Protein AF-Q9RUC3-F1 (afdb_monomer_lite)

Structure (mmCIF, N/CA/C/O backbone):
data_AF-Q9RUC3-F1
#
_entry.id   AF-Q9RUC3-F1
#
loop_
_atom_site.group_PDB
_atom_site.id
_atom_site.type_symbol
_atom_site.label_atom_id
_atom_site.label_alt_id
_atom_site.label_comp_id
_atom_site.label_asym_id
_atom_site.label_entity_id
_atom_site.label_seq_id
_atom_site.pdbx_PDB_ins_code
_atom_site.Cartn_x
_atom_site.Cartn_y
_atom_site.Cartn_z
_atom_site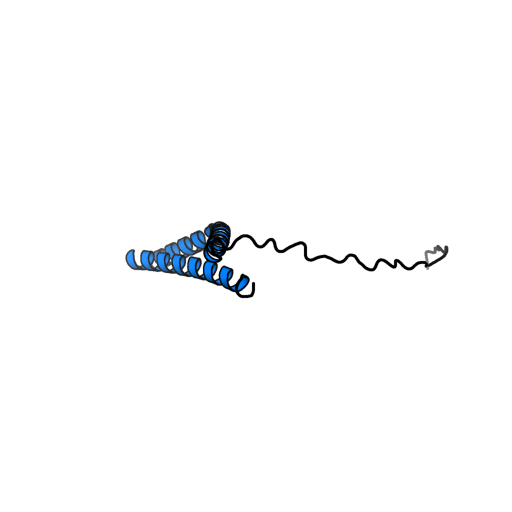.occupancy
_atom_site.B_iso_or_equiv
_atom_site.auth_seq_id
_atom_site.auth_comp_id
_atom_site.auth_asym_id
_atom_site.auth_atom_id
_atom_site.pdbx_PDB_model_num
ATOM 1 N N . MET A 1 1 ? 10.342 74.947 -16.645 1.00 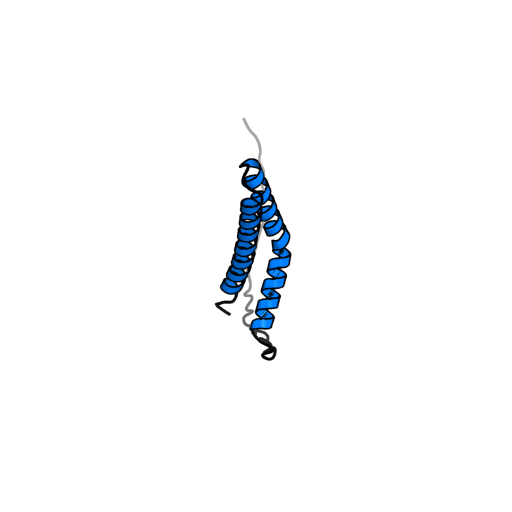39.03 1 MET A N 1
ATOM 2 C CA . MET A 1 1 ? 10.641 74.332 -15.333 1.00 39.03 1 MET A CA 1
ATOM 3 C C . MET A 1 1 ? 11.254 72.966 -15.610 1.00 39.03 1 MET A C 1
ATOM 5 O O . MET A 1 1 ? 10.564 72.148 -16.196 1.00 39.03 1 MET A O 1
ATOM 9 N N . GLY A 1 2 ? 12.569 72.823 -15.383 1.00 43.31 2 GLY A N 1
ATOM 10 C CA . GLY A 1 2 ? 13.413 71.695 -15.842 1.00 43.31 2 GLY A CA 1
ATOM 11 C C . GLY A 1 2 ? 13.385 70.455 -14.934 1.00 43.31 2 GLY A C 1
ATOM 12 O O . GLY A 1 2 ? 12.369 70.273 -14.265 1.00 43.31 2 GLY A O 1
ATOM 13 N N . PRO A 1 3 ? 14.485 69.668 -14.805 1.00 52.19 3 PRO A N 1
ATOM 14 C CA . PRO A 1 3 ? 15.752 69.659 -15.575 1.00 52.19 3 PRO A CA 1
ATOM 15 C C . PRO A 1 3 ? 16.321 68.241 -15.934 1.00 52.19 3 PRO A C 1
ATOM 17 O O . PRO A 1 3 ? 15.828 67.231 -15.443 1.00 52.19 3 PRO A O 1
ATOM 20 N N . GLY A 1 4 ? 17.407 68.193 -16.734 1.00 51.19 4 GLY A N 1
ATOM 21 C CA . GLY A 1 4 ? 18.378 67.072 -16.882 1.00 51.19 4 GLY A CA 1
ATOM 22 C C . GLY A 1 4 ? 18.217 66.212 -18.152 1.00 51.19 4 GLY A C 1
ATOM 23 O O . GLY A 1 4 ? 17.370 65.331 -18.177 1.00 51.19 4 GLY A O 1
ATOM 24 N N . GLU A 1 5 ? 18.885 66.429 -19.298 1.00 48.22 5 GLU A N 1
ATOM 25 C CA . GLU A 1 5 ? 20.341 66.333 -19.592 1.00 48.22 5 GLU A CA 1
ATOM 26 C C . GLU A 1 5 ? 21.000 65.111 -18.922 1.00 48.22 5 GLU A C 1
ATOM 28 O O . GLU A 1 5 ? 21.109 65.066 -17.706 1.00 48.22 5 GLU A O 1
ATOM 33 N N . THR A 1 6 ? 21.438 64.047 -19.609 1.00 53.28 6 THR A N 1
ATOM 34 C CA . THR A 1 6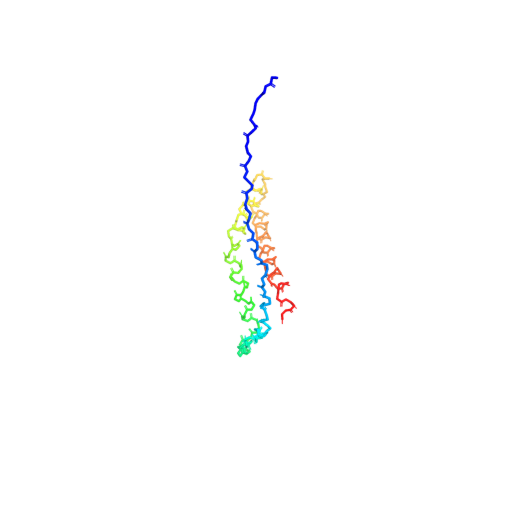 ? 22.682 63.949 -20.413 1.00 53.28 6 THR A CA 1
ATOM 35 C C . THR A 1 6 ? 22.750 62.528 -21.034 1.00 53.28 6 THR A C 1
ATOM 37 O O . THR A 1 6 ? 22.398 61.559 -20.375 1.00 53.28 6 THR A O 1
ATOM 40 N N . VAL A 1 7 ? 22.941 62.345 -22.350 1.00 52.09 7 VAL A N 1
ATOM 41 C CA . VAL A 1 7 ? 24.217 62.184 -23.100 1.00 52.09 7 VAL A CA 1
ATOM 42 C C . VAL A 1 7 ? 25.021 60.915 -22.761 1.00 52.09 7 VAL A C 1
ATOM 44 O O . VAL A 1 7 ? 25.512 60.808 -21.653 1.00 52.09 7 VAL A O 1
ATOM 47 N N . PHE A 1 8 ? 25.195 60.024 -23.757 1.00 49.47 8 PHE A N 1
ATOM 48 C CA . PHE A 1 8 ? 26.368 59.173 -24.119 1.00 49.47 8 PHE A CA 1
ATOM 49 C C . PHE A 1 8 ? 25.825 58.082 -25.077 1.00 49.47 8 PHE A C 1
ATOM 51 O O . PHE A 1 8 ? 25.100 57.200 -24.644 1.00 49.47 8 PHE A O 1
ATOM 58 N N . ARG A 1 9 ? 25.941 58.067 -26.413 1.00 45.38 9 ARG A N 1
ATOM 59 C CA . ARG A 1 9 ? 26.991 58.392 -27.399 1.00 45.38 9 ARG A CA 1
ATOM 60 C C . ARG A 1 9 ? 28.331 57.711 -27.137 1.00 45.38 9 ARG A C 1
ATOM 62 O O . ARG A 1 9 ? 29.211 58.341 -26.572 1.00 45.38 9 ARG A O 1
ATOM 69 N N . SER A 1 10 ? 28.512 56.491 -27.652 1.00 45.88 10 SER A N 1
ATOM 70 C CA . SER A 1 10 ? 29.717 56.030 -28.385 1.00 45.88 10 SER A CA 1
ATOM 71 C C . SER A 1 10 ? 29.592 54.528 -28.720 1.00 45.88 10 SER A C 1
ATOM 73 O O . SER A 1 10 ? 29.298 53.738 -27.842 1.00 45.88 10 SER A O 1
ATOM 75 N N . LEU A 1 11 ? 29.550 54.164 -30.016 1.00 46.78 11 LEU A N 1
ATOM 76 C CA . LEU A 1 11 ? 30.658 53.540 -30.786 1.00 46.78 11 LEU A CA 1
ATOM 77 C C . LEU A 1 11 ? 30.867 52.046 -30.440 1.00 46.78 11 LEU A C 1
ATOM 79 O O . LEU A 1 11 ? 30.944 51.708 -29.277 1.00 46.78 11 LEU A O 1
ATOM 83 N N . ARG A 1 12 ? 31.095 51.080 -31.334 1.00 42.72 12 ARG A N 1
ATOM 84 C CA . ARG A 1 12 ? 31.055 50.900 -32.795 1.00 42.72 12 ARG A CA 1
ATOM 85 C C . ARG A 1 12 ? 31.522 49.434 -33.000 1.00 42.72 12 ARG A C 1
ATOM 87 O O . ARG A 1 12 ? 32.507 49.066 -32.372 1.00 42.72 12 ARG A O 1
ATOM 94 N N . LEU A 1 13 ? 30.921 48.711 -33.960 1.00 55.22 13 LEU A N 1
ATOM 95 C CA . LEU A 1 13 ? 31.503 47.580 -34.736 1.00 55.22 13 LEU A CA 1
ATOM 96 C C . LEU A 1 13 ? 31.729 46.222 -34.016 1.00 55.22 13 LEU A C 1
ATOM 98 O O . LEU A 1 13 ? 31.802 46.176 -32.796 1.00 55.22 13 LEU A O 1
ATOM 102 N N . PRO A 1 14 ? 32.009 45.123 -34.751 1.00 47.72 14 PRO A N 1
ATOM 103 C CA . PRO A 1 14 ? 31.293 44.537 -35.891 1.00 47.72 14 PRO A CA 1
ATOM 104 C C . PRO A 1 14 ? 30.969 43.038 -35.638 1.00 47.72 14 PRO A C 1
ATOM 106 O O . PRO A 1 14 ? 31.610 42.378 -34.824 1.00 47.72 14 PRO A O 1
ATOM 109 N N . ALA A 1 15 ? 30.017 42.454 -36.373 1.00 59.56 15 ALA A N 1
ATOM 110 C CA . ALA A 1 15 ? 29.945 40.992 -36.501 1.00 59.56 15 ALA A CA 1
ATOM 111 C C . ALA A 1 15 ? 31.194 40.504 -37.245 1.00 59.56 15 ALA A C 1
ATOM 113 O O . ALA A 1 15 ? 31.575 41.146 -38.230 1.00 59.56 15 ALA A O 1
ATOM 114 N N . PRO A 1 16 ? 31.830 39.400 -36.811 1.00 52.84 16 PRO A N 1
ATOM 115 C CA . PRO A 1 16 ? 31.965 38.310 -37.776 1.00 52.84 16 PRO A CA 1
ATOM 116 C C . PRO A 1 16 ? 32.106 36.880 -37.190 1.00 52.84 16 PRO A C 1
ATOM 118 O O . PRO A 1 16 ? 32.466 36.662 -36.038 1.00 52.84 16 PRO A O 1
ATOM 121 N N . HIS A 1 17 ? 31.901 35.915 -38.093 1.00 48.69 17 HIS A N 1
ATOM 122 C CA . HIS A 1 17 ? 32.382 34.523 -38.084 1.00 48.69 17 HIS A CA 1
ATOM 123 C C . HIS A 1 17 ? 31.518 33.436 -37.416 1.00 48.69 17 HIS A C 1
ATOM 125 O O . HIS A 1 17 ? 31.659 33.083 -36.250 1.00 48.69 17 HIS A O 1
ATOM 131 N N . LEU A 1 18 ? 30.694 32.800 -38.262 1.00 52.84 18 LEU A N 1
ATOM 132 C CA . LEU A 1 18 ? 30.841 31.380 -38.625 1.00 52.84 18 LEU A CA 1
ATOM 133 C C . LEU A 1 18 ? 31.658 30.534 -37.632 1.00 52.84 18 LEU A C 1
ATOM 135 O O . LEU A 1 18 ? 32.867 30.370 -37.795 1.00 52.84 18 LEU A O 1
ATOM 139 N N . ARG A 1 19 ? 30.978 29.877 -36.688 1.00 46.81 19 ARG A N 1
ATOM 140 C CA . ARG A 1 19 ? 31.498 28.650 -36.076 1.00 46.81 19 ARG A CA 1
ATOM 141 C C . ARG A 1 19 ? 30.806 27.449 -36.707 1.00 46.81 19 ARG A C 1
ATOM 143 O O . ARG A 1 19 ? 29.885 26.855 -36.159 1.00 46.81 19 ARG A O 1
ATOM 150 N N . SER A 1 20 ? 31.285 27.136 -37.908 1.00 51.53 20 SER A N 1
ATOM 151 C CA . SER A 1 20 ? 31.307 25.779 -38.446 1.00 51.53 20 SER A CA 1
ATOM 152 C C . SER A 1 20 ? 31.933 24.856 -37.397 1.00 51.53 20 SER A C 1
ATOM 154 O O . SER A 1 20 ? 33.116 24.972 -37.083 1.00 51.53 20 SER A O 1
ATOM 156 N N . GLY A 1 21 ? 31.118 23.962 -36.850 1.00 47.53 21 GLY A N 1
ATOM 157 C CA . GLY A 1 21 ? 31.510 22.919 -35.907 1.00 47.53 21 GLY A CA 1
ATOM 158 C C . GLY A 1 21 ? 30.484 21.793 -35.927 1.00 47.53 21 GLY A C 1
ATOM 159 O O . GLY A 1 21 ? 29.953 21.404 -34.893 1.00 47.53 21 GLY A O 1
ATOM 160 N N . PHE A 1 22 ? 30.147 21.347 -37.136 1.00 49.19 22 PHE A N 1
ATOM 161 C CA . PHE A 1 22 ? 29.478 20.079 -37.389 1.00 49.19 22 PHE A CA 1
ATOM 162 C C . PHE A 1 22 ? 30.352 18.927 -36.859 1.00 49.19 22 PHE A C 1
ATOM 164 O O . PHE A 1 22 ? 31.577 19.034 -36.846 1.00 49.19 22 PHE A O 1
ATOM 171 N N . MET A 1 23 ? 29.706 17.822 -36.478 1.00 50.62 23 MET A N 1
ATOM 172 C CA . MET A 1 23 ? 30.312 16.532 -36.113 1.00 50.62 23 MET A CA 1
ATOM 173 C C . MET A 1 23 ? 30.996 16.427 -34.743 1.00 50.62 23 MET A C 1
ATOM 175 O O . MET A 1 23 ? 32.109 15.936 -34.598 1.00 50.62 23 MET A O 1
ATOM 179 N N . GLY A 1 24 ? 30.229 16.700 -33.691 1.00 42.81 24 GLY A N 1
ATOM 180 C CA . GLY A 1 24 ? 30.192 15.746 -32.588 1.00 42.81 24 GLY A CA 1
ATOM 181 C C . GLY A 1 24 ? 29.170 14.674 -32.939 1.00 42.81 24 GLY A C 1
ATOM 182 O O . GLY A 1 24 ? 28.003 14.811 -32.582 1.00 42.81 24 GLY A O 1
ATOM 183 N N . THR A 1 25 ? 29.566 13.631 -33.675 1.00 51.81 25 THR A N 1
ATOM 184 C CA . THR A 1 25 ? 28.819 12.374 -33.621 1.00 51.81 25 THR A CA 1
ATOM 185 C C . THR A 1 25 ? 28.793 11.991 -32.150 1.00 51.81 25 THR A C 1
ATOM 187 O O . THR A 1 25 ? 29.794 11.511 -31.614 1.00 51.81 25 THR A O 1
ATOM 190 N N . VAL A 1 26 ? 27.669 12.230 -31.475 1.00 48.34 26 VAL A N 1
ATOM 191 C CA . VAL A 1 26 ? 27.331 11.442 -30.301 1.00 48.34 26 VAL A CA 1
ATOM 192 C C . VAL A 1 26 ? 27.159 10.039 -30.861 1.00 48.34 26 VAL A C 1
ATOM 194 O O . VAL A 1 26 ? 26.070 9.635 -31.253 1.00 48.34 26 VAL A O 1
ATOM 197 N N . SER A 1 27 ? 28.282 9.329 -31.001 1.00 43.69 27 SER A N 1
ATOM 198 C CA . SER A 1 27 ? 28.285 7.882 -30.987 1.00 43.69 27 SER A CA 1
ATOM 199 C C . SER A 1 27 ? 27.397 7.525 -29.807 1.00 43.69 27 SER A C 1
ATOM 201 O O . SER A 1 27 ? 27.714 7.961 -28.695 1.00 43.69 27 SER A O 1
ATOM 203 N N . PRO A 1 28 ? 26.281 6.805 -29.999 1.00 56.81 28 PRO A N 1
ATOM 204 C CA . PRO A 1 28 ? 25.654 6.131 -28.885 1.00 56.81 28 PRO A CA 1
ATOM 205 C C . PRO A 1 28 ? 26.719 5.167 -28.373 1.00 56.81 28 PRO A C 1
ATOM 207 O O . PRO A 1 28 ? 26.956 4.102 -28.942 1.00 56.81 28 PRO A O 1
ATOM 210 N N . SER A 1 29 ? 27.475 5.628 -27.380 1.00 47.62 29 SER A N 1
ATOM 211 C CA . SER A 1 29 ? 28.505 4.879 -26.696 1.00 47.62 29 SER A CA 1
ATOM 212 C C . SER A 1 29 ? 27.829 3.631 -26.177 1.00 47.62 29 SER A C 1
ATOM 214 O O . SER A 1 29 ? 27.088 3.701 -25.205 1.00 47.62 29 SER A O 1
ATOM 216 N N . ARG A 1 30 ? 28.030 2.543 -26.928 1.00 50.75 30 ARG A N 1
ATOM 217 C CA . ARG A 1 30 ? 27.816 1.142 -26.585 1.00 50.75 30 ARG A CA 1
ATOM 218 C C . ARG A 1 30 ? 26.821 0.973 -25.444 1.00 50.75 30 ARG A C 1
ATOM 220 O O . ARG A 1 30 ? 27.194 1.024 -24.274 1.00 50.75 30 ARG A O 1
ATOM 227 N N . VAL A 1 31 ? 25.581 0.654 -25.805 1.00 52.38 31 VAL A N 1
ATOM 228 C CA . VAL A 1 31 ? 24.781 -0.257 -24.988 1.00 52.38 31 VAL A CA 1
ATOM 229 C C . VAL A 1 31 ? 25.669 -1.482 -24.785 1.00 52.38 31 VAL A C 1
ATOM 231 O O . VAL A 1 31 ? 25.791 -2.315 -25.680 1.00 52.38 31 VAL A O 1
ATOM 234 N N . SER A 1 32 ? 26.403 -1.529 -23.671 1.00 43.84 32 SER A N 1
ATOM 235 C CA . SER A 1 32 ? 27.084 -2.743 -23.249 1.00 43.84 32 SER A CA 1
ATOM 236 C C . SER A 1 32 ? 25.987 -3.794 -23.173 1.00 43.84 32 SER A C 1
ATOM 238 O O . SER A 1 32 ? 25.050 -3.606 -22.390 1.00 43.84 32 SER A O 1
ATOM 240 N N . PRO A 1 33 ? 26.044 -4.866 -23.979 1.00 46.69 33 PRO A N 1
ATOM 241 C CA . PRO A 1 33 ? 25.136 -5.973 -23.803 1.00 46.69 33 PRO A CA 1
ATOM 242 C C . PRO A 1 33 ? 25.599 -6.638 -22.514 1.00 46.69 33 PRO A C 1
ATOM 244 O O . PRO A 1 33 ? 26.471 -7.505 -22.520 1.00 46.69 33 PRO A O 1
ATOM 247 N N . HIS A 1 34 ? 25.092 -6.164 -21.373 1.00 47.88 34 HIS A N 1
ATOM 248 C CA . HIS A 1 34 ? 25.237 -6.937 -20.161 1.00 47.88 34 HIS A CA 1
ATOM 249 C C . HIS A 1 34 ? 24.593 -8.291 -20.459 1.00 47.88 34 HIS A C 1
ATOM 251 O O . HIS A 1 34 ? 23.470 -8.333 -20.976 1.00 47.88 34 HIS A O 1
ATOM 257 N N . PRO A 1 35 ? 25.330 -9.387 -20.217 1.00 49.34 35 PRO A N 1
ATOM 258 C CA . PRO A 1 35 ? 24.865 -10.719 -20.535 1.00 49.34 35 PRO A CA 1
ATOM 259 C C . PRO A 1 35 ? 23.521 -10.915 -19.844 1.00 49.34 35 PRO A C 1
ATOM 261 O O . PRO A 1 35 ? 23.288 -10.384 -18.760 1.00 49.34 35 PRO A O 1
ATOM 264 N N . THR A 1 36 ? 22.642 -11.646 -20.509 1.00 55.56 36 THR A N 1
ATOM 265 C CA . THR A 1 36 ? 21.262 -12.012 -20.178 1.00 55.56 36 THR A CA 1
ATOM 266 C C . THR A 1 36 ? 21.094 -12.749 -18.833 1.00 55.56 36 THR A C 1
ATOM 268 O O . THR A 1 36 ? 20.348 -13.719 -18.734 1.00 55.56 36 THR A O 1
ATOM 271 N N . LEU A 1 37 ? 21.713 -12.273 -17.749 1.00 52.19 37 LEU A N 1
ATOM 272 C CA . LEU A 1 37 ? 21.437 -12.615 -16.353 1.00 52.19 37 LEU A CA 1
ATOM 273 C C . LEU A 1 37 ? 20.093 -11.984 -15.952 1.00 52.19 37 LEU A C 1
ATOM 275 O O . LEU A 1 37 ? 19.992 -11.049 -15.170 1.00 52.19 37 LEU A O 1
ATOM 279 N N . SER A 1 38 ? 19.060 -12.535 -16.589 1.00 67.38 38 SER A N 1
ATOM 280 C CA . SER A 1 38 ? 17.622 -12.305 -16.521 1.00 67.38 38 SER A CA 1
ATOM 281 C C . SER A 1 38 ? 17.180 -10.837 -16.436 1.00 67.38 38 SER A C 1
ATOM 283 O O . SER A 1 38 ? 17.316 -10.169 -15.415 1.00 67.38 38 SER A O 1
ATOM 285 N N . ARG A 1 39 ? 16.486 -10.353 -17.474 1.00 66.81 39 ARG A N 1
ATOM 286 C CA . ARG A 1 39 ? 15.695 -9.102 -17.444 1.00 66.81 39 ARG A CA 1
ATOM 287 C C . ARG A 1 39 ? 14.859 -8.973 -16.153 1.00 66.81 39 ARG A C 1
ATOM 289 O O . ARG A 1 39 ? 14.688 -7.883 -15.617 1.00 66.81 39 ARG A O 1
ATOM 296 N N . ALA A 1 40 ? 14.412 -10.106 -15.605 1.00 70.31 40 ALA A N 1
ATOM 297 C CA . ALA A 1 40 ? 13.742 -10.211 -14.312 1.00 70.31 40 ALA A CA 1
ATOM 298 C C . ALA A 1 40 ? 14.593 -9.751 -13.109 1.00 70.31 40 ALA A C 1
ATOM 300 O O . ALA A 1 40 ? 14.064 -9.075 -12.230 1.00 70.31 40 ALA A O 1
ATOM 301 N N . ALA A 1 41 ? 15.886 -10.084 -13.039 1.00 74.94 41 ALA A N 1
ATOM 302 C CA . ALA A 1 41 ? 16.776 -9.644 -11.962 1.00 74.94 41 ALA A CA 1
ATOM 303 C C . ALA A 1 41 ? 17.005 -8.126 -11.995 1.00 74.94 41 ALA A C 1
ATOM 305 O O . ALA A 1 41 ? 16.941 -7.478 -10.949 1.00 74.94 41 ALA A O 1
ATOM 306 N N . TYR A 1 42 ? 17.176 -7.552 -13.190 1.00 78.38 42 TYR A N 1
ATOM 307 C CA . TYR A 1 42 ? 17.258 -6.101 -13.374 1.00 78.38 42 TYR A CA 1
ATOM 308 C C . TYR A 1 42 ? 15.973 -5.397 -12.914 1.00 78.38 42 TYR A C 1
ATOM 310 O O . TYR A 1 42 ? 16.018 -4.497 -12.074 1.00 78.38 42 TYR A O 1
ATOM 318 N N . LEU A 1 43 ? 14.807 -5.870 -13.369 1.00 75.12 43 LEU A N 1
ATOM 319 C CA . LEU A 1 43 ? 13.515 -5.315 -12.956 1.00 75.12 43 LEU A CA 1
ATOM 320 C C . LEU A 1 43 ? 13.288 -5.434 -11.442 1.00 75.12 43 LEU A C 1
ATOM 322 O O . LEU A 1 43 ? 12.842 -4.475 -10.813 1.00 75.12 43 LEU A O 1
ATOM 326 N N . ARG A 1 44 ? 13.647 -6.570 -10.824 1.00 77.81 44 ARG A N 1
ATOM 327 C CA . ARG A 1 44 ? 13.586 -6.745 -9.361 1.00 77.81 44 ARG A CA 1
ATOM 328 C C . ARG A 1 44 ? 14.476 -5.742 -8.631 1.00 77.81 44 ARG A C 1
ATOM 330 O O . ARG A 1 44 ? 14.050 -5.197 -7.614 1.00 77.81 44 ARG A O 1
ATOM 337 N N . HIS A 1 45 ? 15.679 -5.475 -9.139 1.00 80.81 45 HIS A N 1
ATOM 338 C CA . HIS A 1 45 ? 16.576 -4.475 -8.563 1.00 80.81 45 HIS A CA 1
ATOM 339 C C . HIS A 1 45 ? 15.975 -3.061 -8.646 1.00 80.81 45 HIS A C 1
ATOM 341 O O . HIS A 1 45 ? 15.878 -2.382 -7.622 1.00 80.81 45 HIS A O 1
ATOM 347 N N . CYS A 1 46 ? 15.470 -2.649 -9.814 1.00 79.25 46 CYS A N 1
ATOM 348 C CA . CYS A 1 46 ? 14.825 -1.344 -10.006 1.00 79.25 46 CYS A CA 1
ATOM 349 C C . CYS A 1 46 ? 13.580 -1.158 -9.123 1.00 79.25 46 CYS A C 1
ATOM 351 O O . CYS A 1 46 ? 13.404 -0.101 -8.506 1.00 79.25 46 CYS A O 1
ATOM 353 N N . ILE A 1 47 ? 12.741 -2.195 -9.007 1.00 78.88 47 ILE A N 1
ATOM 354 C CA . ILE A 1 47 ? 11.569 -2.195 -8.124 1.00 78.88 47 ILE A CA 1
ATOM 355 C C . ILE A 1 47 ? 12.007 -2.071 -6.662 1.00 78.88 47 ILE A C 1
ATOM 357 O O . ILE A 1 47 ? 11.438 -1.263 -5.933 1.00 78.88 47 ILE A O 1
ATOM 361 N N . ARG A 1 48 ? 13.045 -2.801 -6.231 1.00 80.94 48 ARG A N 1
ATOM 362 C CA . ARG A 1 48 ? 13.558 -2.744 -4.852 1.00 80.94 48 ARG A CA 1
ATOM 363 C C . ARG A 1 48 ? 14.086 -1.355 -4.492 1.00 80.94 48 ARG A C 1
ATOM 365 O O . ARG A 1 48 ? 13.743 -0.839 -3.432 1.00 80.94 48 ARG A O 1
ATOM 372 N N . VAL A 1 49 ? 14.867 -0.732 -5.374 1.00 80.56 49 VAL A N 1
ATOM 373 C CA . VAL A 1 49 ? 15.376 0.637 -5.172 1.00 80.56 49 VAL A CA 1
ATOM 374 C C . VAL A 1 49 ? 14.224 1.649 -5.145 1.00 80.56 49 VAL A C 1
ATOM 376 O O . VAL A 1 49 ? 14.173 2.517 -4.272 1.00 80.56 49 VAL A O 1
ATOM 379 N N . SER A 1 50 ? 13.248 1.506 -6.046 1.00 75.88 50 SER A N 1
ATOM 380 C CA . SER A 1 50 ? 12.058 2.366 -6.083 1.00 75.88 50 SER A CA 1
ATOM 381 C C . SER A 1 50 ? 11.180 2.214 -4.841 1.00 75.88 50 SER A C 1
ATOM 383 O O . SER A 1 50 ? 10.668 3.211 -4.330 1.00 75.88 50 SER A O 1
ATOM 385 N N . LEU A 1 51 ? 11.036 0.987 -4.334 1.00 77.12 51 LEU A N 1
ATOM 386 C CA . LEU A 1 51 ? 10.348 0.688 -3.082 1.00 77.12 51 LEU A CA 1
ATOM 387 C C . LEU A 1 51 ? 11.068 1.342 -1.911 1.00 77.12 51 LEU A C 1
ATOM 389 O O . LEU A 1 51 ? 10.425 2.069 -1.169 1.00 77.12 51 LEU A O 1
ATOM 393 N N . LEU A 1 52 ? 12.381 1.153 -1.755 1.00 80.44 52 LEU A N 1
ATOM 394 C CA . LEU A 1 52 ? 13.147 1.750 -0.650 1.00 80.44 52 LEU A CA 1
ATOM 395 C C . LEU A 1 52 ? 13.005 3.277 -0.603 1.00 80.44 52 LEU A C 1
ATOM 397 O O . LEU A 1 52 ? 12.833 3.847 0.469 1.00 80.44 52 LEU A O 1
ATOM 401 N N . LYS A 1 53 ? 12.978 3.939 -1.765 1.00 80.75 53 LYS A N 1
ATOM 402 C CA . LYS A 1 53 ? 12.771 5.393 -1.847 1.00 80.75 53 LYS A CA 1
ATOM 403 C C . LYS A 1 53 ? 11.352 5.833 -1.451 1.00 80.75 53 LYS A C 1
ATOM 405 O O . LYS A 1 53 ? 11.165 6.961 -1.005 1.00 80.75 53 LYS A O 1
ATOM 410 N N . ARG A 1 54 ? 10.344 4.976 -1.646 1.00 84.69 54 ARG A N 1
ATOM 411 C CA . ARG A 1 54 ? 8.915 5.279 -1.413 1.00 84.69 54 ARG A CA 1
ATOM 412 C C . ARG A 1 54 ? 8.343 4.615 -0.155 1.00 84.69 54 ARG A C 1
ATOM 414 O O . ARG A 1 54 ? 7.201 4.886 0.199 1.00 84.69 54 ARG A O 1
ATOM 421 N N . TRP A 1 55 ? 9.134 3.799 0.538 1.00 82.50 55 TRP A N 1
ATOM 422 C CA . TRP A 1 55 ? 8.779 3.109 1.780 1.00 82.50 55 TRP A CA 1
ATOM 423 C C . TRP A 1 55 ? 8.239 4.042 2.876 1.00 82.50 55 TRP A C 1
ATOM 425 O O . TRP A 1 55 ? 7.229 3.686 3.481 1.00 82.50 55 TRP A O 1
ATOM 435 N N . PRO A 1 56 ? 8.802 5.250 3.097 1.00 87.19 56 PRO A N 1
ATOM 436 C CA . PRO A 1 56 ? 8.256 6.180 4.087 1.00 87.19 56 PRO A CA 1
ATOM 437 C C . PRO A 1 56 ? 6.812 6.589 3.775 1.00 87.19 56 PRO A C 1
ATOM 439 O O . PRO A 1 56 ? 5.981 6.659 4.673 1.00 87.19 56 PRO A O 1
ATOM 442 N N . TRP A 1 57 ? 6.486 6.791 2.494 1.00 86.31 57 TRP A N 1
ATOM 443 C CA . TRP A 1 57 ? 5.130 7.133 2.060 1.00 86.31 57 TRP A CA 1
ATOM 444 C C . TRP A 1 57 ? 4.151 5.974 2.247 1.00 86.31 57 TRP A C 1
ATOM 446 O O . TRP A 1 57 ? 3.019 6.201 2.663 1.00 86.31 57 TRP A O 1
ATOM 456 N N . LEU A 1 58 ? 4.583 4.736 1.984 1.00 88.25 58 LEU A N 1
ATOM 457 C CA . LEU A 1 58 ? 3.765 3.543 2.225 1.00 88.25 58 LEU A CA 1
ATOM 458 C C . LEU A 1 58 ? 3.482 3.340 3.717 1.00 88.25 58 LEU A C 1
ATOM 460 O O . LEU A 1 58 ? 2.349 3.044 4.094 1.00 88.25 58 LEU A O 1
ATOM 464 N N . LEU A 1 59 ? 4.488 3.553 4.568 1.00 88.75 59 LEU A N 1
ATOM 465 C CA . LEU A 1 59 ? 4.325 3.503 6.019 1.00 88.75 59 LEU A CA 1
ATOM 466 C C . LEU A 1 59 ? 3.374 4.586 6.519 1.00 88.75 59 LEU A C 1
ATOM 468 O O . LEU A 1 59 ? 2.470 4.279 7.288 1.00 88.75 59 LEU A O 1
ATOM 472 N N . LEU A 1 60 ? 3.530 5.826 6.048 1.00 90.94 60 LEU A N 1
ATOM 473 C CA . LEU A 1 60 ? 2.629 6.923 6.401 1.00 90.94 60 LEU A CA 1
ATOM 474 C C . LEU A 1 60 ? 1.188 6.639 5.967 1.00 90.94 60 LEU A C 1
ATOM 476 O O . LEU A 1 60 ? 0.273 6.831 6.761 1.00 90.94 60 LEU A O 1
ATOM 480 N N . ALA A 1 61 ? 0.979 6.132 4.750 1.00 90.38 61 ALA A N 1
ATOM 481 C CA . ALA A 1 61 ? -0.348 5.755 4.269 1.00 90.38 61 ALA A CA 1
ATOM 482 C C . ALA A 1 61 ? -0.971 4.637 5.120 1.00 90.38 61 ALA A C 1
ATOM 484 O O . ALA A 1 61 ? -2.146 4.708 5.473 1.00 90.38 61 ALA A O 1
ATOM 485 N N . THR A 1 62 ? -0.173 3.633 5.494 1.00 91.19 62 THR A N 1
ATOM 486 C CA . THR A 1 62 ? -0.624 2.526 6.350 1.00 91.19 62 THR A CA 1
ATOM 487 C C . THR A 1 62 ? -0.972 3.025 7.753 1.00 91.19 62 THR A C 1
ATOM 489 O O . THR A 1 62 ? -2.034 2.699 8.272 1.00 91.19 62 THR A O 1
ATOM 492 N N . LEU A 1 63 ? -0.127 3.871 8.351 1.00 93.38 63 LEU A N 1
ATOM 493 C CA . LEU A 1 63 ? -0.393 4.496 9.650 1.00 93.38 63 LEU A CA 1
ATOM 494 C C . LEU A 1 63 ? -1.669 5.338 9.619 1.00 93.38 63 LEU A C 1
ATOM 496 O O . LEU A 1 63 ? -2.477 5.250 10.540 1.00 93.38 63 LEU A O 1
ATOM 500 N N . PHE A 1 64 ? -1.874 6.115 8.555 1.00 94.44 64 PHE A N 1
ATOM 501 C CA . PHE A 1 64 ? -3.073 6.927 8.389 1.00 94.44 64 PHE A CA 1
ATOM 502 C C . PHE A 1 64 ? -4.334 6.062 8.264 1.00 94.44 64 PHE A C 1
ATOM 504 O O . PHE A 1 64 ? -5.335 6.351 8.912 1.00 94.44 64 PHE A O 1
ATOM 511 N N . ALA A 1 65 ? -4.276 4.968 7.498 1.00 91.00 65 ALA A N 1
ATOM 512 C CA . ALA A 1 65 ? -5.381 4.020 7.377 1.00 91.00 65 ALA A CA 1
ATOM 513 C C . ALA A 1 65 ? -5.729 3.365 8.724 1.00 91.00 65 ALA A C 1
ATOM 515 O O . ALA A 1 65 ? -6.901 3.298 9.095 1.00 91.00 65 ALA A O 1
ATOM 516 N N . THR A 1 66 ? -4.718 2.955 9.493 1.00 91.25 66 THR A N 1
ATOM 517 C CA . THR A 1 66 ? -4.908 2.408 10.842 1.00 91.25 66 THR A CA 1
ATOM 518 C C . THR A 1 66 ? -5.517 3.442 11.790 1.00 91.25 66 THR A C 1
ATOM 520 O O . THR A 1 66 ? -6.461 3.132 12.514 1.00 91.25 66 THR A O 1
ATOM 523 N N . ALA A 1 67 ? -5.021 4.684 11.769 1.00 93.12 67 ALA A N 1
ATOM 524 C CA . ALA A 1 67 ? -5.534 5.768 12.605 1.00 93.12 67 ALA A CA 1
ATOM 525 C C . ALA A 1 67 ? -6.989 6.130 12.256 1.00 93.12 67 ALA A C 1
ATOM 527 O O . ALA A 1 67 ? -7.805 6.348 13.152 1.00 93.12 67 ALA A O 1
ATOM 528 N N . ALA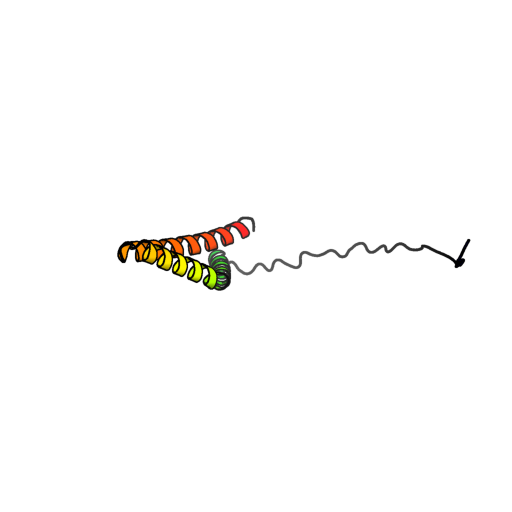 A 1 68 ? -7.331 6.139 10.964 1.00 93.00 68 ALA A N 1
ATOM 529 C CA . ALA A 1 68 ? -8.693 6.360 10.489 1.00 93.00 68 ALA A CA 1
ATOM 530 C C . ALA A 1 68 ? -9.636 5.230 10.928 1.00 93.00 68 ALA A C 1
ATOM 532 O O . ALA A 1 68 ? -10.704 5.503 11.471 1.00 93.00 68 ALA A O 1
ATOM 533 N N . GLY A 1 69 ? -9.223 3.967 10.771 1.00 90.38 69 GLY A N 1
ATOM 534 C CA . GLY A 1 69 ? -9.999 2.814 11.235 1.00 90.38 69 GLY A CA 1
ATOM 535 C C . GLY A 1 69 ? -10.219 2.824 12.752 1.00 90.38 69 GLY A C 1
ATOM 536 O O . GLY A 1 69 ? -11.314 2.521 13.225 1.00 90.38 69 GLY A O 1
ATOM 537 N N . TRP A 1 70 ? -9.215 3.269 13.516 1.00 91.12 70 TRP A N 1
ATOM 538 C CA . TRP A 1 70 ? -9.342 3.459 14.960 1.00 91.12 70 TRP A CA 1
ATOM 539 C C . TRP A 1 70 ? -10.367 4.543 15.319 1.00 91.12 70 TRP A C 1
ATOM 541 O O . TRP A 1 70 ? -11.216 4.323 16.184 1.00 91.12 70 TRP A O 1
ATOM 551 N N . GLN A 1 71 ? -10.337 5.698 14.641 1.00 95.88 71 GLN A N 1
ATOM 552 C CA . GLN A 1 71 ? -11.324 6.765 14.859 1.00 95.88 71 GLN A CA 1
ATOM 553 C C . GLN A 1 71 ? -12.749 6.338 14.494 1.00 95.88 71 GLN A C 1
ATOM 555 O O . GLN A 1 71 ? -13.691 6.688 15.201 1.00 95.88 71 GLN A O 1
ATOM 560 N N . LEU A 1 72 ? -12.906 5.542 13.436 1.00 94.19 72 LEU A N 1
ATOM 561 C CA . LEU A 1 72 ? -14.194 4.994 13.000 1.00 94.19 72 LEU A CA 1
A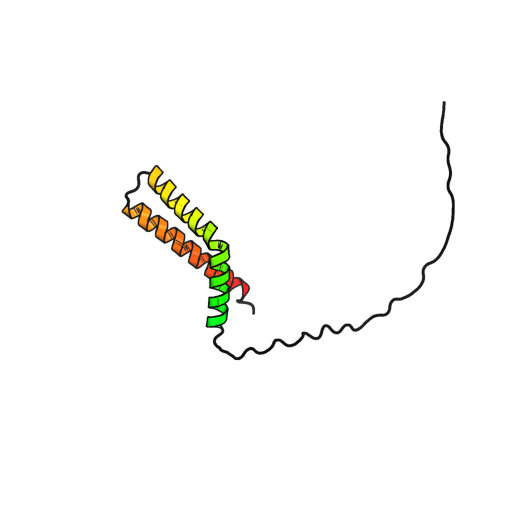TOM 562 C C . LEU A 1 72 ? -14.704 3.856 13.901 1.00 94.19 72 LEU A C 1
ATOM 564 O O . LEU A 1 72 ? -15.779 3.314 13.651 1.00 94.19 72 LEU A O 1
ATOM 568 N N . ARG A 1 73 ? -13.952 3.506 14.957 1.00 93.75 73 ARG A N 1
ATOM 569 C CA . ARG A 1 73 ? -14.231 2.412 15.901 1.00 93.75 73 ARG A CA 1
ATOM 570 C C . ARG A 1 73 ? -14.491 1.074 15.209 1.00 93.75 73 ARG A C 1
ATOM 572 O O . ARG A 1 73 ? -15.300 0.277 15.681 1.00 93.75 73 ARG A O 1
ATOM 579 N N . TRP A 1 74 ? -13.802 0.837 14.098 1.00 92.06 74 TRP A N 1
ATOM 580 C CA . TRP A 1 74 ? -13.827 -0.455 13.426 1.00 92.06 74 TRP A CA 1
ATOM 581 C C . TRP A 1 74 ? -13.264 -1.547 14.331 1.00 92.06 74 TRP A C 1
ATOM 583 O O . TRP A 1 74 ? -12.483 -1.293 15.254 1.00 92.06 74 TRP A O 1
ATOM 593 N N . SER A 1 75 ? -13.659 -2.785 14.055 1.00 94.50 75 SER A N 1
ATOM 594 C CA . SER A 1 75 ? -13.073 -3.935 14.729 1.00 94.50 75 SER A CA 1
ATOM 595 C C . SER A 1 75 ? -11.576 -4.043 14.405 1.00 94.50 75 SER A C 1
ATOM 597 O O . SER A 1 75 ? -11.121 -3.666 13.322 1.00 94.50 75 SER A O 1
ATOM 599 N N . LEU A 1 76 ? -10.785 -4.601 15.330 1.00 91.38 76 LEU A N 1
ATOM 600 C CA . LEU A 1 76 ? -9.337 -4.776 15.127 1.00 91.38 76 LEU A CA 1
ATOM 601 C C . LEU A 1 76 ? -9.017 -5.582 13.858 1.00 91.38 76 LEU A C 1
ATOM 603 O O . LEU A 1 76 ? -8.013 -5.323 13.197 1.00 91.38 76 LEU A O 1
ATOM 607 N N . TRP A 1 77 ? -9.885 -6.533 13.506 1.00 92.38 77 TRP A N 1
ATOM 608 C CA . TRP A 1 77 ? -9.771 -7.320 12.283 1.00 92.38 77 TRP A CA 1
ATOM 609 C C . TRP A 1 77 ? -9.914 -6.456 11.025 1.00 92.38 77 TRP A C 1
ATOM 611 O O . TRP A 1 77 ? -9.076 -6.537 10.132 1.00 92.38 77 TRP A O 1
ATOM 621 N N . GLU A 1 78 ? -10.922 -5.584 10.966 1.00 91.19 78 GLU A N 1
ATOM 622 C CA . GLU A 1 78 ? -11.135 -4.681 9.827 1.00 91.19 78 GLU A CA 1
ATOM 623 C C . GLU A 1 78 ? -9.977 -3.697 9.660 1.00 91.19 78 GLU A C 1
ATOM 625 O O . GLU A 1 78 ? -9.524 -3.459 8.541 1.00 91.19 78 GLU A O 1
ATOM 630 N N . ILE A 1 79 ? -9.446 -3.175 10.770 1.00 91.94 79 ILE A N 1
ATOM 631 C CA . ILE A 1 79 ? -8.270 -2.300 10.755 1.00 91.94 79 ILE A CA 1
ATOM 632 C C . ILE A 1 79 ? -7.055 -3.052 10.199 1.00 91.94 79 ILE A C 1
ATOM 634 O O . ILE A 1 79 ? -6.351 -2.526 9.336 1.00 91.94 79 ILE A O 1
ATOM 638 N N . ALA A 1 80 ? -6.820 -4.288 10.648 1.00 91.75 80 ALA A N 1
ATOM 639 C CA . ALA A 1 80 ? -5.706 -5.105 10.175 1.00 91.75 80 ALA A CA 1
ATOM 640 C C . ALA A 1 80 ? -5.825 -5.435 8.678 1.00 91.75 80 ALA A C 1
ATOM 642 O O . ALA A 1 80 ? -4.856 -5.276 7.932 1.00 91.75 80 ALA A O 1
ATOM 643 N N . VAL A 1 81 ? -7.015 -5.839 8.220 1.00 94.38 81 VAL A N 1
ATOM 644 C CA . VAL A 1 81 ? -7.286 -6.122 6.802 1.00 94.38 81 VAL A CA 1
ATOM 645 C C . VAL A 1 81 ? -7.137 -4.856 5.958 1.00 94.38 81 VAL A C 1
ATOM 647 O O . VAL A 1 81 ? -6.505 -4.899 4.903 1.00 94.38 81 VAL A O 1
ATOM 650 N N . GLY A 1 82 ? -7.648 -3.717 6.430 1.00 91.50 82 GLY A N 1
ATOM 651 C CA . GLY A 1 82 ? -7.519 -2.427 5.754 1.00 91.50 82 GLY A CA 1
ATOM 652 C C . GLY A 1 82 ? -6.065 -1.969 5.630 1.00 91.50 82 GLY A C 1
ATOM 653 O O . GLY A 1 82 ? -5.624 -1.602 4.541 1.00 91.50 82 GLY A O 1
ATOM 654 N N . ALA A 1 83 ? -5.290 -2.055 6.713 1.00 89.75 83 ALA A N 1
ATOM 655 C CA . ALA A 1 83 ? -3.866 -1.726 6.713 1.00 89.75 83 ALA A CA 1
ATOM 656 C C . ALA A 1 83 ? -3.074 -2.624 5.748 1.00 89.75 83 ALA A C 1
ATOM 658 O O . ALA A 1 83 ? -2.255 -2.132 4.967 1.00 89.75 83 ALA A O 1
ATOM 659 N N . LEU A 1 84 ? -3.357 -3.932 5.742 1.00 92.94 84 LEU A N 1
ATOM 660 C CA . LEU A 1 84 ? -2.741 -4.876 4.811 1.00 92.94 84 LEU A CA 1
ATOM 661 C C . LEU A 1 84 ? -3.114 -4.562 3.355 1.00 92.94 84 LEU A C 1
ATOM 663 O O . LEU A 1 84 ? -2.243 -4.570 2.486 1.00 92.94 84 LEU A O 1
ATOM 667 N N . ALA A 1 85 ? -4.381 -4.243 3.083 1.00 93.31 85 ALA A N 1
ATOM 668 C CA . ALA A 1 85 ? -4.842 -3.877 1.749 1.00 93.31 85 ALA A CA 1
ATOM 669 C C . ALA A 1 85 ? -4.134 -2.615 1.230 1.00 93.31 85 ALA A C 1
ATOM 671 O O . ALA A 1 85 ? -3.639 -2.613 0.103 1.00 93.31 85 ALA A O 1
ATOM 672 N N . VAL A 1 86 ? -4.010 -1.572 2.059 1.00 92.38 86 VAL A N 1
ATOM 673 C CA . VAL A 1 86 ? -3.284 -0.337 1.710 1.00 92.38 86 VAL A CA 1
ATOM 674 C C . VAL A 1 86 ? -1.819 -0.628 1.394 1.00 92.38 86 VAL A C 1
ATOM 676 O O . VAL A 1 86 ? -1.294 -0.136 0.391 1.00 92.38 86 VAL A O 1
ATOM 679 N N . LEU A 1 87 ? -1.167 -1.471 2.197 1.00 90.50 87 LEU A N 1
ATOM 680 C CA . LEU A 1 87 ? 0.225 -1.850 1.979 1.00 90.50 87 LEU A CA 1
ATOM 681 C C . LEU A 1 87 ? 0.409 -2.616 0.658 1.00 90.50 87 LEU A C 1
ATOM 683 O O . LEU A 1 87 ? 1.286 -2.275 -0.138 1.00 90.50 87 LEU A O 1
ATOM 687 N N . LEU A 1 88 ? -0.433 -3.621 0.395 1.00 92.00 88 LEU A N 1
ATOM 688 C CA . LEU A 1 88 ? -0.368 -4.437 -0.821 1.00 92.00 88 LEU A CA 1
ATOM 689 C C . LEU A 1 88 ? -0.651 -3.613 -2.081 1.00 92.00 88 LEU A C 1
ATOM 691 O O . LEU A 1 88 ? 0.097 -3.709 -3.057 1.00 92.00 88 LEU A O 1
ATOM 695 N N . LEU A 1 89 ? -1.683 -2.767 -2.050 1.00 91.75 89 LEU A N 1
ATOM 696 C CA . LEU A 1 89 ? -2.008 -1.862 -3.154 1.00 91.75 89 LEU A CA 1
ATOM 697 C C . LEU A 1 89 ? -0.872 -0.872 -3.411 1.00 91.75 89 LEU A C 1
ATOM 699 O O . LEU A 1 89 ? -0.510 -0.634 -4.562 1.00 91.75 89 LEU A O 1
ATOM 703 N N . GLY A 1 90 ? -0.259 -0.342 -2.353 1.00 88.31 90 GLY A N 1
ATOM 704 C CA . GLY A 1 90 ? 0.885 0.551 -2.464 1.00 88.31 90 GLY A CA 1
ATOM 705 C C . GLY A 1 90 ? 2.109 -0.115 -3.101 1.00 88.31 90 GLY A C 1
ATOM 706 O O . GLY A 1 90 ? 2.721 0.456 -4.006 1.00 88.31 90 GLY A O 1
ATOM 707 N N . ILE A 1 91 ? 2.441 -1.346 -2.698 1.00 87.06 91 ILE A N 1
ATOM 708 C CA . ILE A 1 91 ? 3.527 -2.130 -3.311 1.00 87.06 91 ILE A CA 1
ATOM 709 C C . ILE A 1 91 ? 3.212 -2.427 -4.784 1.00 87.06 91 ILE A C 1
ATOM 711 O O . ILE A 1 91 ? 4.067 -2.213 -5.649 1.00 87.06 91 ILE A O 1
ATOM 715 N N . GLY A 1 92 ? 1.987 -2.872 -5.079 1.00 87.50 92 GLY A N 1
ATOM 716 C CA . GLY A 1 92 ? 1.529 -3.160 -6.438 1.00 87.50 92 GLY A CA 1
ATOM 717 C C . GLY A 1 92 ? 1.587 -1.931 -7.345 1.00 87.50 92 GLY A C 1
ATOM 718 O O . GLY A 1 92 ? 2.094 -2.009 -8.463 1.00 87.50 92 GLY A O 1
ATOM 719 N N . TRP A 1 93 ? 1.167 -0.769 -6.842 1.00 88.25 93 TRP A N 1
ATOM 720 C CA . TRP A 1 93 ? 1.267 0.504 -7.554 1.00 88.25 93 TRP A CA 1
ATOM 721 C C . TRP A 1 93 ? 2.718 0.882 -7.862 1.00 88.25 93 TRP A C 1
ATOM 723 O O . TRP A 1 93 ? 3.030 1.283 -8.985 1.00 88.25 93 TRP A O 1
ATOM 733 N N . VAL A 1 94 ? 3.636 0.718 -6.902 1.00 86.12 94 VAL A N 1
ATOM 734 C CA . VAL A 1 94 ? 5.067 0.976 -7.131 1.00 86.12 94 VAL A CA 1
ATOM 735 C C . VAL A 1 94 ? 5.621 0.032 -8.198 1.00 86.12 94 VAL A C 1
ATOM 737 O O . VAL A 1 94 ? 6.264 0.506 -9.137 1.00 86.12 94 VAL A O 1
ATOM 740 N N . ALA A 1 95 ? 5.320 -1.266 -8.116 1.00 82.19 95 ALA A N 1
ATOM 741 C CA . ALA A 1 95 ? 5.737 -2.252 -9.111 1.00 82.19 95 ALA A CA 1
ATOM 742 C C . ALA A 1 95 ? 5.191 -1.925 -10.513 1.00 82.19 95 ALA A C 1
ATOM 744 O O . ALA A 1 95 ? 5.954 -1.904 -11.480 1.00 82.19 95 ALA A O 1
ATOM 745 N N . LEU A 1 96 ? 3.906 -1.572 -10.620 1.00 84.69 96 LEU A N 1
ATOM 746 C CA . LEU A 1 96 ? 3.264 -1.186 -11.877 1.00 84.69 96 LEU A CA 1
ATOM 747 C C . LEU A 1 96 ? 3.868 0.099 -12.453 1.00 84.69 96 LEU A C 1
ATOM 749 O O . LEU A 1 96 ? 4.150 0.174 -13.648 1.00 84.69 96 LEU A O 1
ATOM 753 N N . SER A 1 97 ? 4.102 1.106 -11.608 1.00 81.06 97 SER A N 1
ATOM 754 C CA . SER A 1 97 ? 4.724 2.369 -12.019 1.00 81.06 97 SER A CA 1
ATOM 755 C C . SER A 1 97 ? 6.162 2.175 -12.504 1.00 81.06 97 SER A C 1
ATOM 757 O O . SER A 1 97 ? 6.593 2.871 -13.422 1.00 81.06 97 SER A O 1
ATOM 759 N N . SER A 1 98 ? 6.887 1.213 -11.924 1.00 77.81 98 SER A N 1
ATOM 760 C CA . SER A 1 98 ? 8.223 0.824 -12.371 1.00 77.81 98 SER A CA 1
ATOM 761 C C . SER A 1 98 ? 8.162 0.088 -13.707 1.00 77.81 98 SER A C 1
ATOM 763 O O . SER A 1 98 ? 8.927 0.417 -14.605 1.00 77.81 98 SER A O 1
ATOM 765 N N . TRP A 1 99 ? 7.242 -0.868 -13.867 1.00 78.31 99 TRP A N 1
ATOM 766 C CA . TRP A 1 99 ? 7.083 -1.607 -15.120 1.00 78.31 99 TRP A CA 1
ATOM 767 C C . TRP A 1 99 ? 6.676 -0.692 -16.274 1.00 78.31 99 TRP A C 1
ATOM 769 O O . TRP A 1 99 ? 7.294 -0.742 -17.329 1.00 78.31 99 TRP A O 1
ATOM 779 N N . ARG A 1 100 ? 5.718 0.219 -16.057 1.00 82.31 100 ARG A N 1
ATOM 780 C CA . ARG A 1 100 ? 5.296 1.204 -17.068 1.00 82.31 100 ARG A CA 1
ATOM 781 C C . ARG A 1 100 ? 6.452 2.041 -17.615 1.00 82.31 100 ARG A C 1
ATOM 783 O O . ARG A 1 100 ? 6.419 2.403 -18.783 1.00 82.31 100 ARG A O 1
ATOM 790 N N . ARG A 1 101 ? 7.463 2.344 -16.795 1.00 76.56 101 ARG A N 1
ATOM 791 C CA . ARG A 1 101 ? 8.646 3.109 -17.226 1.00 76.56 101 ARG A CA 1
ATOM 792 C C . ARG A 1 101 ? 9.613 2.300 -18.0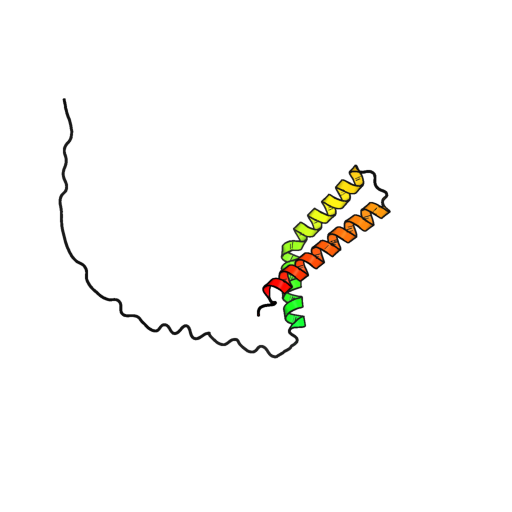85 1.00 76.56 101 ARG A C 1
ATOM 794 O O . ARG A 1 101 ? 10.386 2.916 -18.797 1.00 76.56 101 ARG A O 1
ATOM 801 N N . HIS A 1 102 ? 9.590 0.972 -17.994 1.00 69.62 102 HIS A N 1
ATOM 802 C CA . HIS A 1 102 ? 10.515 0.069 -18.697 1.00 69.62 102 HIS A CA 1
ATOM 803 C C . HIS A 1 102 ? 9.794 -0.842 -19.700 1.00 69.62 102 HIS A C 1
ATOM 805 O O . HIS A 1 102 ? 10.378 -1.781 -20.226 1.00 69.62 102 HIS A O 1
ATOM 811 N N . ALA A 1 103 ? 8.500 -0.613 -19.941 1.00 73.56 103 ALA A N 1
ATOM 812 C CA . ALA A 1 103 ? 7.723 -1.363 -20.923 1.00 73.56 103 ALA A CA 1
ATOM 813 C C . ALA A 1 103 ? 8.067 -0.959 -22.368 1.00 73.56 103 ALA A C 1
ATOM 815 O O . ALA A 1 103 ? 7.784 -1.722 -23.286 1.00 73.56 103 ALA A O 1
ATOM 816 N N . GLY A 1 104 ? 8.652 0.228 -22.556 1.00 67.56 104 GLY A N 1
ATOM 817 C CA . GLY A 1 104 ? 9.123 0.729 -23.850 1.00 67.56 104 GLY A CA 1
ATOM 818 C C . GLY A 1 104 ? 10.618 0.519 -24.116 1.00 67.56 104 GLY A C 1
ATOM 819 O O . GLY A 1 104 ? 11.058 0.877 -25.204 1.00 67.56 104 GLY A O 1
ATOM 820 N N . ASP A 1 105 ? 11.359 -0.039 -23.150 1.00 59.41 105 ASP A N 1
ATOM 821 C CA . ASP A 1 105 ? 12.788 -0.384 -23.253 1.00 59.41 105 ASP A CA 1
ATOM 822 C C . ASP A 1 105 ? 12.970 -1.870 -23.628 1.00 59.41 105 ASP A C 1
ATOM 824 O O . ASP A 1 105 ? 13.792 -2.163 -24.522 1.00 59.41 105 ASP A O 1
#

Organism: Deinococcus radiodurans (strain ATCC 13939 / DSM 20539 / JCM 16871 / CCUG 27074 / LMG 4051 / NBRC 15346 / NCIMB 9279 / VKM B-1422 / R1) (NCBI:txid243230)

pLDDT: mean 72.41, std 18.53, range [39.03, 95.88]

Secondary structure (DSSP, 8-state):
------------------------------------S-HHHHHHHHHHHHHHHHHHHHHHHHHHHHHHHHHTT--HHHHHHHHHHHHHHHHHHHHHHHHHHHS--

Foldseek 3Di:
DDDDDDDDDDDDDDDDDDPPDPDPPPPVPDPPPPDPPDPVVVLVVQLVVLCVVCVVVLVVQLVVLLVVCVVVVHDPVVNVVRSVVSNVVVSVVSSVVSCVVVVVD

Sequence (105 aa):
MGPGETVFRSLRLPAPHLRSGFMGTVSPSRVSPHPTLSRAAYLRHCIRVSLLKRWPWLLLATLFATAAGWQLRWSLWEIAVGALAVLLLGIGWVALSSWRRHAGD

Radius of gyration: 30.74 Å; chains: 1; bounding box: 47×87×54 Å